Protein AF-A0A3M1ZTE7-F1 (afdb_monomer_lite)

Foldseek 3Di:
DCCVLPVVPDDPPDDDDPVNVVVVLVVDFADWAAEPVCVVVLVVCVVVVVNVVSSVRTDTDGPVLVVLQVVVVQWDQDPVSRGIYGDADADPVPGGDPVVD

Secondary structure (DSSP, 8-state):
-HIIIIITT--TTPPPPHHHHHHHHTTS--EEEEEGGGHHHHHHHHHTT-HHHHHHT-EEE-HHHHHHHHHTT-EEEETTTTEEEE-S-EETTTEE-GGG-

Radius of gyration: 16.66 Å; chains: 1; bounding box: 29×46×34 Å

Structure (mmCIF, N/CA/C/O backbone):
data_AF-A0A3M1ZTE7-F1
#
_entry.id   AF-A0A3M1ZTE7-F1
#
loop_
_atom_site.group_PDB
_atom_site.id
_atom_site.type_symbol
_atom_site.label_atom_id
_atom_site.label_alt_id
_atom_site.label_comp_id
_atom_site.label_asym_id
_atom_site.label_entity_id
_atom_site.label_seq_id
_atom_site.pdbx_PDB_ins_code
_atom_site.Cartn_x
_atom_site.Cartn_y
_atom_site.Cartn_z
_atom_site.occupancy
_atom_site.B_iso_or_equiv
_atom_site.auth_seq_id
_atom_site.auth_comp_id
_atom_site.auth_asym_id
_atom_site.auth_atom_id
_atom_site.pdbx_PDB_model_num
ATOM 1 N N . GLU A 1 1 ? -3.041 18.782 22.413 1.00 55.41 1 GLU A N 1
ATOM 2 C CA . GLU A 1 1 ? -2.156 19.204 21.299 1.00 55.41 1 GLU A CA 1
ATOM 3 C C . GLU A 1 1 ? -2.789 19.045 19.917 1.00 55.41 1 GLU A C 1
ATOM 5 O O . GLU A 1 1 ? -2.777 20.016 19.173 1.00 55.41 1 GLU A O 1
ATOM 10 N N . PHE A 1 2 ? -3.381 17.891 19.573 1.00 54.31 2 PHE A N 1
ATOM 11 C CA . PHE A 1 2 ? -4.031 17.665 18.267 1.00 54.31 2 PHE A CA 1
ATOM 12 C C . PHE A 1 2 ? -5.096 18.720 17.904 1.00 54.31 2 PHE A C 1
ATOM 14 O O . PHE A 1 2 ? -5.033 19.298 16.823 1.00 54.31 2 PHE A O 1
ATOM 21 N N . GLU A 1 3 ? -6.018 19.048 18.818 1.00 60.66 3 GLU A N 1
ATOM 22 C CA . GLU A 1 3 ? -7.047 20.076 18.571 1.00 60.66 3 GLU A CA 1
ATOM 23 C C . GLU A 1 3 ? -6.447 21.444 18.220 1.00 60.66 3 GLU A C 1
ATOM 25 O O . GLU A 1 3 ? -6.864 22.091 17.262 1.00 60.66 3 GLU A O 1
ATOM 30 N N . THR A 1 4 ? -5.428 21.880 18.958 1.00 59.59 4 THR A N 1
ATOM 31 C CA . THR A 1 4 ? -4.815 23.196 18.754 1.00 59.59 4 THR A CA 1
ATOM 32 C C . THR A 1 4 ? -4.061 23.286 17.429 1.00 59.59 4 THR A C 1
ATOM 34 O O . THR A 1 4 ? -4.045 24.348 16.814 1.00 59.59 4 THR A O 1
ATOM 37 N N . ILE A 1 5 ? -3.437 22.189 16.993 1.00 60.53 5 ILE A N 1
ATOM 38 C CA . ILE A 1 5 ? -2.576 22.165 15.803 1.00 60.53 5 ILE A CA 1
ATOM 39 C C . ILE A 1 5 ? -3.370 21.872 14.529 1.00 60.53 5 ILE A C 1
ATOM 41 O O . ILE A 1 5 ? -3.033 22.419 13.482 1.00 60.53 5 ILE A O 1
ATOM 45 N N . VAL A 1 6 ? -4.397 21.022 14.610 1.00 61.28 6 VAL A N 1
ATOM 46 C CA . VAL A 1 6 ? -5.139 20.518 13.445 1.00 61.28 6 VAL A CA 1
ATOM 47 C C . VAL A 1 6 ? -6.516 21.162 13.338 1.00 61.28 6 VAL A C 1
ATOM 49 O O . VAL A 1 6 ? -6.865 21.672 12.284 1.00 61.28 6 VAL A O 1
ATOM 52 N N . ILE A 1 7 ? -7.307 21.191 14.411 1.00 69.38 7 ILE A N 1
ATOM 53 C CA . ILE A 1 7 ? -8.697 21.671 14.331 1.00 69.38 7 ILE A CA 1
ATOM 54 C C . ILE A 1 7 ? -8.751 23.198 14.201 1.00 69.38 7 ILE A C 1
ATOM 56 O O . ILE A 1 7 ? -9.500 23.719 13.378 1.00 69.38 7 ILE A O 1
ATOM 60 N N . ASN A 1 8 ? -7.919 23.924 14.951 1.00 67.50 8 ASN A N 1
ATOM 61 C CA . ASN A 1 8 ? -7.941 25.393 14.947 1.00 67.50 8 ASN A CA 1
ATOM 62 C C . ASN A 1 8 ? -7.321 26.038 13.693 1.00 67.50 8 ASN A C 1
ATOM 64 O O . ASN A 1 8 ? -7.491 27.239 13.476 1.00 67.50 8 ASN A O 1
ATOM 68 N N . THR A 1 9 ? -6.598 25.271 12.878 1.00 66.25 9 THR A N 1
ATOM 69 C CA . THR A 1 9 ? -5.947 25.728 11.637 1.00 66.25 9 THR A CA 1
ATOM 70 C C . THR A 1 9 ? -6.749 25.375 10.384 1.00 66.25 9 THR A C 1
ATOM 72 O O . THR A 1 9 ? -6.517 25.968 9.331 1.00 66.25 9 THR A O 1
ATOM 75 N N . LEU A 1 10 ? -7.737 24.479 10.486 1.00 67.62 10 LEU A N 1
ATOM 76 C CA . LEU A 1 10 ? -8.631 24.150 9.379 1.00 67.62 10 LEU A CA 1
ATOM 77 C C . LEU A 1 10 ? -9.556 25.334 9.067 1.00 67.62 10 LEU A C 1
ATOM 79 O O . LEU A 1 10 ? -10.378 25.765 9.878 1.00 67.62 10 LEU A O 1
ATOM 83 N N . ARG A 1 11 ? -9.434 25.861 7.848 1.00 65.94 11 ARG A N 1
ATOM 84 C CA . ARG 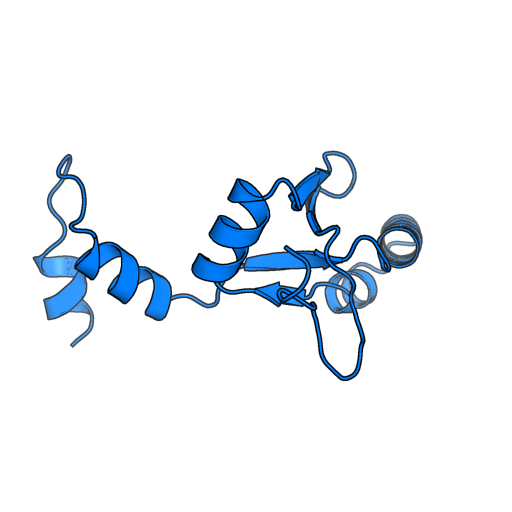A 1 11 ? -10.309 26.900 7.298 1.00 65.94 11 ARG A CA 1
ATOM 85 C C . ARG A 1 11 ? -11.152 26.299 6.169 1.00 65.94 11 ARG A C 1
ATOM 87 O O . ARG A 1 11 ? -10.582 25.709 5.252 1.00 65.94 11 ARG A O 1
ATOM 94 N N . PRO A 1 12 ? -12.489 26.453 6.190 1.00 55.81 12 PRO A N 1
ATOM 95 C CA . PRO A 1 12 ? -13.334 26.020 5.083 1.00 55.81 12 PRO A CA 1
ATOM 96 C C . PRO A 1 12 ? -12.873 26.660 3.771 1.00 55.81 12 PRO A C 1
ATOM 98 O O . PRO A 1 12 ? -12.633 27.866 3.730 1.00 55.81 12 PRO A O 1
ATOM 101 N N . PHE A 1 13 ? -12.780 25.858 2.709 1.00 59.66 13 PHE A N 1
ATOM 102 C CA . PHE A 1 13 ? -12.437 26.295 1.346 1.00 59.66 13 PHE A CA 1
ATOM 103 C C . PHE A 1 13 ? -11.034 26.906 1.166 1.00 59.66 13 PHE A C 1
ATOM 105 O O . PHE A 1 13 ? -10.751 27.457 0.104 1.00 59.66 13 PHE A O 1
ATOM 112 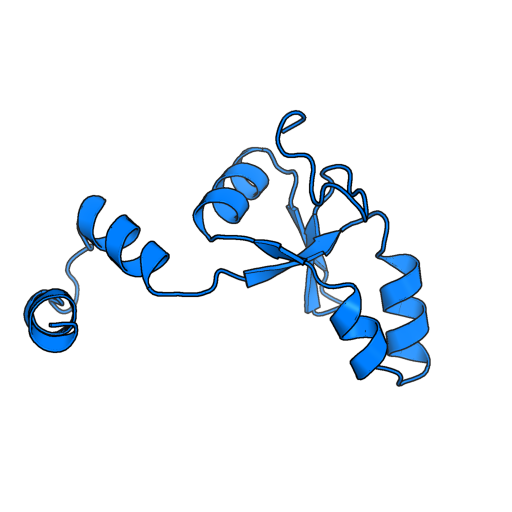N N . ALA A 1 14 ? -10.144 26.784 2.157 1.00 65.56 14 ALA A N 1
ATOM 113 C CA . ALA A 1 14 ? -8.735 27.141 2.021 1.00 65.56 14 ALA A CA 1
ATOM 114 C C . ALA A 1 14 ? -7.898 25.885 1.748 1.00 65.56 14 ALA A C 1
ATOM 116 O O . ALA A 1 14 ? -8.022 24.884 2.457 1.00 65.56 14 ALA A O 1
ATOM 117 N N . SER A 1 15 ? -7.038 25.937 0.730 1.00 60.09 15 SER A N 1
ATOM 118 C CA . SER A 1 15 ? -6.039 24.891 0.510 1.00 60.09 15 SER A CA 1
ATOM 119 C C . SER A 1 15 ? -5.103 24.832 1.713 1.00 60.09 15 SER A C 1
ATOM 121 O O . SER A 1 15 ? -4.572 25.856 2.133 1.00 60.09 15 SER A O 1
ATOM 123 N N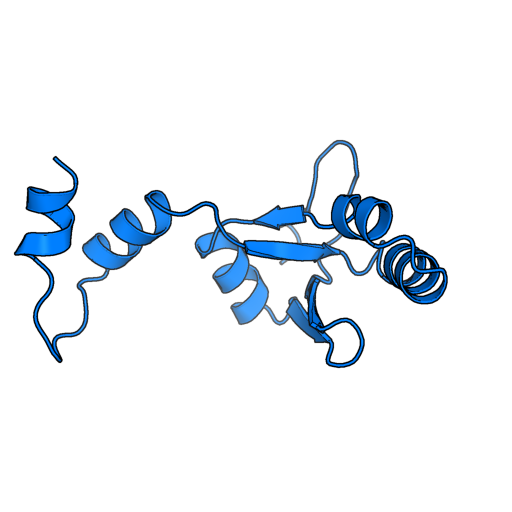 . ALA A 1 16 ? -4.911 23.638 2.266 1.00 62.25 16 ALA A N 1
ATOM 124 C CA . ALA A 1 16 ? -3.931 23.424 3.317 1.00 62.25 16 ALA A CA 1
ATOM 125 C C . ALA A 1 16 ? -2.514 23.693 2.791 1.00 62.25 16 ALA A C 1
ATOM 127 O O . ALA A 1 16 ? -2.162 23.227 1.704 1.00 62.25 16 ALA A O 1
ATOM 128 N N . ASP A 1 17 ? -1.704 24.397 3.582 1.00 67.62 17 ASP A N 1
ATOM 129 C CA . ASP A 1 17 ? -0.281 24.567 3.299 1.00 67.62 17 ASP A CA 1
ATOM 130 C C . ASP A 1 17 ? 0.412 23.198 3.208 1.00 67.62 17 ASP A C 1
ATOM 132 O O . ASP A 1 17 ? 0.032 22.243 3.891 1.00 67.62 17 ASP A O 1
ATOM 136 N N . TYR A 1 18 ? 1.458 23.097 2.384 1.00 65.00 18 TYR A N 1
ATOM 137 C CA . TYR A 1 18 ? 2.204 21.846 2.181 1.00 65.00 18 TYR A CA 1
ATOM 138 C C . TYR A 1 18 ? 2.712 21.246 3.505 1.00 65.00 18 TYR A C 1
ATOM 140 O O . TYR A 1 18 ? 2.601 20.045 3.739 1.00 65.00 18 TYR A O 1
ATOM 148 N N . ASP A 1 19 ? 3.183 22.100 4.415 1.00 66.25 19 ASP A N 1
ATOM 149 C CA . ASP A 1 19 ? 3.655 21.705 5.747 1.00 66.25 19 ASP A CA 1
ATOM 150 C C . ASP A 1 19 ? 2.509 21.128 6.610 1.00 66.25 19 ASP A C 1
ATOM 152 O O . ASP A 1 19 ? 2.666 20.138 7.325 1.00 66.25 19 ASP A O 1
ATOM 156 N N . PHE A 1 20 ? 1.292 21.668 6.473 1.00 68.62 20 PHE A N 1
ATOM 157 C CA . PHE A 1 20 ? 0.105 21.108 7.122 1.00 68.62 20 PHE A CA 1
ATOM 158 C C . PHE A 1 20 ? -0.270 19.745 6.538 1.00 68.62 20 PHE A C 1
ATOM 160 O O . PHE A 1 20 ? -0.561 18.825 7.299 1.00 68.62 20 PHE A O 1
ATOM 167 N N . GLN A 1 21 ? -0.226 19.585 5.211 1.00 65.94 21 GLN A N 1
ATOM 168 C CA . GLN A 1 21 ? -0.469 18.289 4.568 1.00 65.94 21 GLN A CA 1
ATOM 169 C C . GLN A 1 21 ? 0.540 17.234 5.026 1.00 65.94 21 GLN A C 1
ATOM 171 O O . GLN A 1 21 ? 0.157 16.103 5.314 1.00 65.94 21 GLN A O 1
ATOM 176 N N . GLU A 1 22 ? 1.817 17.593 5.148 1.00 65.94 22 GLU A N 1
ATOM 177 C CA . GLU A 1 22 ? 2.850 16.674 5.619 1.00 65.94 22 GLU A CA 1
ATOM 178 C C . GLU A 1 22 ? 2.625 16.270 7.085 1.00 65.94 22 GLU A C 1
ATOM 180 O O . GLU A 1 22 ? 2.700 15.088 7.426 1.00 65.94 22 GLU A O 1
ATOM 185 N N . ARG A 1 23 ? 2.292 17.229 7.959 1.00 67.88 23 ARG A N 1
ATOM 186 C CA . ARG A 1 23 ? 1.979 16.962 9.374 1.00 67.88 23 ARG A CA 1
ATOM 187 C C . ARG A 1 23 ? 0.699 16.152 9.540 1.00 67.88 23 ARG A C 1
ATOM 189 O O . ARG A 1 23 ? 0.650 15.293 10.411 1.00 67.88 23 ARG A O 1
ATOM 196 N N . PHE A 1 24 ? -0.300 16.382 8.696 1.00 66.69 24 PHE A N 1
ATOM 197 C CA . PHE A 1 24 ? -1.523 15.591 8.653 1.00 66.69 24 PHE A CA 1
ATOM 198 C C . PHE A 1 24 ? -1.238 14.161 8.186 1.00 66.69 24 PHE A C 1
ATOM 200 O O . PHE A 1 24 ? -1.608 13.220 8.873 1.00 66.69 24 PHE A O 1
ATOM 207 N N . ASN A 1 25 ? -0.488 13.973 7.098 1.00 63.88 25 ASN A N 1
ATOM 208 C CA . ASN A 1 25 ? -0.090 12.646 6.618 1.00 63.88 25 ASN A CA 1
ATOM 209 C C . ASN A 1 25 ? 0.736 11.862 7.650 1.00 63.88 25 ASN A C 1
ATOM 211 O O . ASN A 1 25 ? 0.659 10.639 7.681 1.00 63.88 25 ASN A O 1
ATOM 215 N N . LYS A 1 26 ? 1.500 12.546 8.511 1.00 65.06 26 LYS A N 1
ATOM 216 C CA . LYS A 1 26 ? 2.218 11.927 9.640 1.00 65.06 26 LYS A CA 1
ATOM 217 C C . LYS A 1 26 ? 1.299 11.439 10.768 1.00 65.06 26 LYS A C 1
ATOM 219 O O . LYS A 1 26 ? 1.757 10.665 11.600 1.00 65.06 26 LYS A O 1
ATOM 224 N N . LEU A 1 27 ? 0.047 11.898 10.825 1.00 65.56 27 LEU A N 1
ATOM 225 C CA . LEU A 1 27 ? -0.930 11.523 11.856 1.00 65.56 27 LEU A CA 1
ATOM 226 C C . LEU A 1 27 ? -1.799 10.319 11.459 1.00 65.56 27 LEU A C 1
ATOM 228 O O . LEU A 1 27 ? -2.530 9.821 12.311 1.00 65.56 27 LEU A O 1
ATOM 232 N N . PHE A 1 28 ? -1.733 9.856 10.206 1.00 66.38 28 PHE A N 1
ATOM 233 C CA . PHE A 1 28 ? -2.520 8.723 9.714 1.00 66.38 28 PHE A CA 1
ATOM 234 C C . PHE A 1 28 ? -1.629 7.573 9.243 1.00 66.38 28 PHE A C 1
ATOM 236 O O . PHE A 1 28 ? -0.635 7.780 8.543 1.00 66.38 28 PHE A O 1
ATOM 243 N N . ASP A 1 29 ? -2.049 6.353 9.575 1.00 64.69 29 ASP A N 1
ATOM 244 C CA . ASP A 1 29 ? -1.420 5.098 9.164 1.00 64.69 29 ASP A CA 1
ATOM 245 C C . ASP A 1 29 ? -1.720 4.789 7.690 1.00 64.69 29 ASP A C 1
ATOM 247 O O . ASP A 1 29 ? -2.489 3.894 7.372 1.00 64.69 29 ASP A O 1
ATOM 251 N N . GLY A 1 30 ? -1.124 5.566 6.781 1.00 80.75 30 GLY A N 1
ATOM 252 C CA . GLY A 1 30 ? -0.975 5.200 5.371 1.00 80.75 30 GLY A CA 1
ATOM 253 C C . GLY A 1 30 ? -2.233 4.681 4.656 1.00 80.75 30 GLY A C 1
ATOM 254 O O . GLY A 1 30 ? -3.350 5.129 4.906 1.00 80.75 30 GLY A O 1
ATOM 255 N N . LEU A 1 31 ? -2.020 3.766 3.715 1.00 88.69 31 LEU A N 1
ATOM 256 C CA . LEU A 1 31 ? -3.045 2.895 3.153 1.00 88.69 31 LEU A CA 1
ATOM 257 C C . LEU A 1 31 ? -2.466 1.511 2.873 1.00 88.69 31 LEU A C 1
ATOM 259 O O . LEU A 1 31 ? -1.265 1.366 2.636 1.00 88.69 31 LEU A O 1
ATOM 263 N N . ASP A 1 32 ? -3.348 0.526 2.822 1.00 92.88 32 ASP A N 1
ATOM 264 C CA . ASP A 1 32 ? -3.012 -0.837 2.444 1.00 92.88 32 ASP A CA 1
ATOM 265 C C . ASP A 1 32 ? -3.035 -1.000 0.922 1.00 92.88 32 ASP A C 1
ATOM 267 O O . ASP A 1 32 ? -3.980 -0.591 0.237 1.00 92.88 32 ASP A O 1
ATOM 271 N N . VAL A 1 33 ? -1.975 -1.601 0.387 1.00 94.62 33 VAL A N 1
ATOM 272 C CA . VAL A 1 33 ? -1.833 -1.912 -1.038 1.00 94.62 33 VAL A CA 1
ATOM 273 C C . VAL A 1 33 ? -1.524 -3.389 -1.233 1.00 94.62 33 VAL A C 1
ATOM 275 O O . VAL A 1 33 ? -0.939 -4.027 -0.362 1.00 94.62 33 VAL A O 1
ATOM 278 N N . LEU A 1 34 ? -1.887 -3.929 -2.391 1.00 96.88 34 LEU A N 1
ATOM 279 C CA . LEU A 1 34 ? -1.585 -5.303 -2.768 1.00 96.88 34 LEU A CA 1
ATOM 280 C C . LEU A 1 34 ? -0.377 -5.319 -3.716 1.00 96.88 34 LEU A C 1
ATOM 282 O O . LEU A 1 34 ? -0.449 -4.739 -4.802 1.00 96.88 34 LEU A O 1
ATOM 286 N N . PRO A 1 35 ? 0.747 -5.953 -3.353 1.00 96.25 35 PRO A N 1
ATOM 287 C CA . PRO A 1 35 ? 1.816 -6.204 -4.308 1.00 96.25 35 PRO A CA 1
ATOM 288 C C . PRO A 1 35 ? 1.333 -7.063 -5.479 1.00 96.25 35 PRO A C 1
ATOM 290 O O . PRO A 1 35 ? 0.614 -8.039 -5.277 1.00 96.25 35 PRO A O 1
ATOM 293 N N . ALA A 1 36 ? 1.763 -6.740 -6.699 1.00 95.69 36 ALA A N 1
ATOM 294 C CA . ALA A 1 36 ? 1.419 -7.510 -7.895 1.00 95.69 36 ALA A CA 1
ATOM 295 C C . ALA A 1 36 ? 1.872 -8.976 -7.790 1.00 95.69 36 ALA A C 1
ATOM 297 O O . ALA A 1 36 ? 1.174 -9.863 -8.273 1.00 95.69 36 ALA A O 1
ATOM 298 N N . ASP A 1 37 ? 2.992 -9.221 -7.101 1.00 94.25 37 ASP A N 1
ATOM 299 C CA . ASP A 1 37 ? 3.528 -10.561 -6.835 1.00 94.25 37 ASP A CA 1
ATOM 300 C C . ASP A 1 37 ? 2.568 -11.439 -6.008 1.00 94.25 37 ASP A C 1
ATOM 302 O O . ASP A 1 37 ? 2.631 -12.661 -6.098 1.00 94.25 37 ASP A O 1
ATOM 306 N N . LEU A 1 38 ? 1.671 -10.826 -5.225 1.00 95.69 38 LEU A N 1
ATOM 307 C CA . LEU A 1 38 ? 0.703 -11.502 -4.350 1.00 95.69 38 LEU A CA 1
ATOM 308 C C . LEU A 1 38 ? -0.733 -11.456 -4.898 1.00 95.69 38 LEU A C 1
ATOM 310 O O . LEU A 1 38 ? -1.671 -11.830 -4.195 1.00 95.69 38 LEU A O 1
ATOM 314 N N . HIS A 1 39 ? -0.931 -10.969 -6.130 1.00 95.88 39 HIS A N 1
ATOM 315 C CA . HIS A 1 39 ? -2.268 -10.754 -6.698 1.00 95.88 39 HIS A CA 1
ATOM 316 C C . HIS A 1 39 ? -3.072 -12.053 -6.815 1.00 95.88 39 HIS A C 1
ATOM 318 O O . HIS A 1 39 ? -4.194 -12.108 -6.318 1.00 95.88 39 HIS A O 1
ATOM 324 N N . ASN A 1 40 ? -2.477 -13.101 -7.393 1.00 95.69 40 ASN A N 1
ATOM 325 C CA . ASN A 1 40 ? -3.151 -14.390 -7.570 1.00 95.69 40 ASN A CA 1
ATOM 326 C C . ASN A 1 40 ? -3.501 -15.032 -6.220 1.00 95.69 40 ASN A C 1
ATOM 328 O O . ASN A 1 40 ? -4.634 -15.450 -6.022 1.00 95.69 40 ASN A O 1
ATOM 332 N N . ASP A 1 41 ? -2.564 -15.032 -5.268 1.00 96.44 41 ASP A N 1
ATOM 333 C CA . ASP A 1 41 ? -2.793 -15.600 -3.935 1.00 96.44 41 ASP A CA 1
ATOM 334 C C . ASP A 1 41 ? -3.930 -14.867 -3.206 1.00 96.44 41 ASP A C 1
ATOM 336 O O . ASP A 1 41 ? -4.762 -15.488 -2.545 1.00 96.44 41 ASP A O 1
ATOM 340 N N . TYR A 1 42 ? -3.993 -13.538 -3.343 1.00 97.31 42 TYR A N 1
ATOM 341 C CA . TYR A 1 42 ? -5.095 -12.746 -2.803 1.00 97.31 42 TYR A CA 1
ATOM 342 C C . TYR A 1 42 ? -6.421 -13.101 -3.471 1.00 97.31 42 TYR A C 1
ATOM 344 O O . TYR A 1 42 ? -7.423 -13.268 -2.776 1.00 97.31 42 TYR A O 1
ATOM 352 N N . TYR A 1 43 ? -6.428 -13.193 -4.802 1.00 96.19 43 TYR A N 1
ATOM 353 C CA . TYR A 1 43 ? -7.614 -13.523 -5.584 1.00 96.19 43 TYR A CA 1
ATOM 354 C C . TYR A 1 43 ? -8.181 -14.885 -5.180 1.00 96.19 43 TYR A C 1
ATOM 356 O O . TYR A 1 43 ? -9.347 -14.967 -4.805 1.00 96.19 43 TYR A O 1
ATOM 364 N N . ASP A 1 44 ? -7.340 -15.919 -5.148 1.00 97.25 44 ASP A N 1
ATOM 365 C CA . ASP A 1 44 ? -7.745 -17.280 -4.795 1.00 97.25 44 ASP A CA 1
ATOM 366 C C . ASP A 1 44 ? -8.316 -17.340 -3.366 1.00 97.25 44 ASP A C 1
ATOM 368 O O . ASP A 1 44 ? -9.368 -17.934 -3.127 1.00 97.25 44 ASP A O 1
ATOM 372 N N . LEU A 1 45 ? -7.679 -16.657 -2.405 1.00 97.38 45 LEU A N 1
AT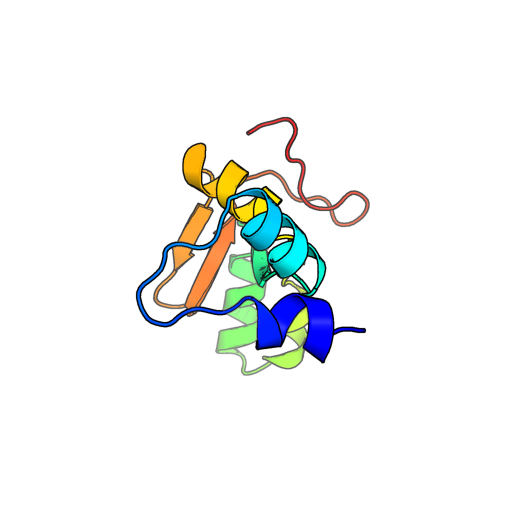OM 373 C CA . LEU A 1 45 ? -8.193 -16.570 -1.034 1.00 97.38 45 LEU A CA 1
ATOM 374 C C . LEU A 1 45 ? -9.524 -15.812 -0.949 1.00 97.38 45 LEU A C 1
ATOM 376 O O . LEU A 1 45 ? -10.384 -16.180 -0.145 1.00 97.38 45 LEU A O 1
ATOM 380 N N . ALA A 1 46 ? -9.699 -14.747 -1.732 1.00 94.31 46 ALA A N 1
ATOM 381 C CA . ALA A 1 46 ? -10.934 -13.971 -1.754 1.00 94.31 46 ALA A CA 1
ATOM 382 C C . ALA A 1 46 ? -12.096 -14.773 -2.363 1.00 94.31 46 ALA A C 1
ATOM 384 O O . ALA A 1 46 ? -13.182 -14.785 -1.780 1.00 94.31 46 ALA A O 1
ATOM 385 N N . GLU A 1 47 ? -11.852 -15.484 -3.466 1.00 95.56 47 GLU A N 1
ATOM 386 C CA . GLU A 1 47 ? -12.834 -16.358 -4.122 1.00 95.56 47 GLU A CA 1
ATOM 387 C C . GLU A 1 47 ? -13.256 -17.529 -3.220 1.00 95.56 47 GLU A C 1
ATOM 389 O O . GLU A 1 47 ? -14.441 -17.855 -3.132 1.00 95.56 47 GLU A O 1
ATOM 394 N N . ASP A 1 48 ? -12.322 -18.094 -2.448 1.00 96.62 48 ASP A N 1
ATOM 395 C CA . ASP A 1 48 ? -12.606 -19.128 -1.442 1.00 96.62 48 ASP A CA 1
ATOM 396 C C . ASP A 1 48 ? -13.308 -18.582 -0.174 1.00 96.62 48 ASP A C 1
ATOM 398 O O . ASP A 1 48 ? -13.591 -19.327 0.771 1.00 96.62 48 ASP A O 1
ATOM 402 N N . GLY A 1 49 ? -13.586 -17.273 -0.107 1.00 95.56 49 GLY A N 1
ATOM 403 C CA . GLY A 1 49 ? -14.226 -16.607 1.034 1.00 95.56 49 GLY A CA 1
ATOM 404 C C . GLY A 1 49 ? -13.318 -16.421 2.257 1.00 95.56 49 GLY A C 1
ATOM 405 O O . GLY A 1 49 ? -13.789 -16.061 3.342 1.00 95.56 49 GLY A O 1
ATOM 406 N N . ARG A 1 50 ? -12.007 -16.638 2.108 1.00 96.88 50 ARG A N 1
ATOM 407 C CA . ARG A 1 50 ? -10.971 -16.544 3.153 1.00 96.88 50 ARG A CA 1
ATOM 408 C C . ARG A 1 50 ? -10.406 -15.126 3.263 1.00 96.88 50 ARG A C 1
ATOM 410 O O . ARG A 1 50 ? -9.206 -14.876 3.155 1.00 96.88 50 ARG A O 1
ATOM 417 N N . PHE A 1 51 ? -11.297 -14.163 3.495 1.00 93.69 51 PHE A N 1
ATOM 418 C CA . PHE A 1 51 ? -10.967 -12.732 3.471 1.00 93.69 51 PHE A CA 1
ATOM 419 C C . PHE A 1 51 ? -9.970 -12.285 4.549 1.00 93.69 51 PHE A C 1
ATOM 421 O O . PHE A 1 51 ? -9.278 -11.283 4.366 1.00 93.69 51 PHE A O 1
ATOM 428 N N . ILE A 1 52 ? -9.908 -12.983 5.688 1.00 95.56 52 ILE A N 1
ATOM 429 C CA . ILE A 1 52 ? -8.958 -12.647 6.757 1.00 95.56 52 ILE A CA 1
ATOM 430 C C . ILE A 1 52 ? -7.535 -12.951 6.299 1.00 95.56 52 ILE A C 1
ATOM 432 O O . ILE A 1 52 ? -6.654 -12.114 6.468 1.00 95.56 52 ILE A O 1
ATOM 436 N N . GLU A 1 53 ? -7.326 -14.108 5.681 1.00 96.25 53 GLU A N 1
ATOM 437 C CA . GLU A 1 53 ? -6.045 -14.511 5.112 1.00 96.25 53 GLU A CA 1
ATOM 438 C C . GLU A 1 53 ? -5.672 -13.644 3.910 1.00 96.25 53 GLU A C 1
ATOM 440 O O . GLU A 1 53 ? -4.539 -13.179 3.839 1.00 96.25 53 GLU A O 1
ATOM 445 N N . ALA A 1 54 ? -6.628 -13.328 3.029 1.00 96.00 54 ALA A N 1
ATOM 446 C CA . ALA A 1 54 ? -6.387 -12.410 1.914 1.00 96.00 54 ALA A CA 1
ATOM 447 C C . ALA A 1 54 ? -5.890 -11.039 2.411 1.00 96.00 54 ALA A C 1
ATOM 449 O O . ALA A 1 54 ? -4.899 -10.504 1.917 1.00 96.00 54 ALA A O 1
ATOM 450 N N . ARG A 1 55 ? -6.514 -10.485 3.463 1.00 93.88 55 ARG A N 1
ATOM 451 C CA . ARG A 1 55 ? -6.085 -9.210 4.066 1.00 93.88 55 ARG A CA 1
ATOM 452 C C . ARG A 1 55 ? -4.662 -9.231 4.622 1.00 93.88 55 ARG A C 1
ATOM 454 O O . ARG A 1 55 ? -4.050 -8.171 4.679 1.00 93.88 55 ARG A O 1
ATOM 461 N N . GLN A 1 56 ? -4.124 -10.385 5.014 1.00 94.50 56 GLN A N 1
ATOM 462 C CA . GLN A 1 56 ? -2.741 -10.483 5.503 1.00 94.50 56 GLN A CA 1
ATOM 463 C C . GLN A 1 56 ? -1.699 -10.277 4.397 1.00 94.50 56 GLN A C 1
ATOM 465 O O . GLN A 1 56 ? -0.542 -10.002 4.704 1.00 94.50 56 GLN A O 1
ATOM 470 N N . LEU A 1 57 ? -2.099 -10.390 3.127 1.00 94.88 57 LEU A N 1
ATOM 471 C CA . LEU A 1 57 ? -1.233 -10.140 1.973 1.00 94.88 57 LEU A CA 1
ATOM 472 C C . LEU A 1 57 ? -1.130 -8.651 1.618 1.00 94.88 57 LEU A C 1
ATOM 474 O O . LEU A 1 57 ? -0.312 -8.266 0.781 1.00 94.88 57 LEU A O 1
ATOM 478 N N . LEU A 1 58 ? -1.959 -7.808 2.235 1.00 94.75 58 LEU A N 1
ATOM 479 C CA . LEU A 1 58 ? -1.888 -6.370 2.045 1.00 94.75 58 LEU A CA 1
ATOM 480 C C . LEU A 1 58 ? -0.704 -5.783 2.812 1.00 94.75 58 LEU A C 1
ATOM 482 O O . LEU A 1 58 ? -0.393 -6.176 3.936 1.00 94.75 58 LEU A O 1
ATOM 486 N N . VAL A 1 59 ? -0.054 -4.807 2.191 1.00 92.69 59 VAL A N 1
ATOM 487 C CA . VAL A 1 59 ? 1.131 -4.146 2.723 1.00 92.69 59 VAL A CA 1
ATOM 488 C C . VAL A 1 59 ? 0.794 -2.686 3.016 1.00 92.69 59 VAL A C 1
ATOM 490 O O . VAL A 1 59 ? 0.441 -1.956 2.086 1.00 92.69 59 VAL A O 1
ATOM 493 N N . PRO A 1 60 ? 0.942 -2.217 4.266 1.00 91.12 60 PRO A N 1
ATOM 494 C CA . PRO A 1 60 ? 0.719 -0.818 4.588 1.00 91.12 60 PRO A CA 1
ATOM 495 C C . PRO A 1 60 ? 1.849 0.048 4.022 1.00 91.12 60 PRO A C 1
ATOM 497 O O . PRO A 1 60 ? 3.040 -0.206 4.236 1.00 91.12 60 PRO A O 1
ATOM 500 N N . ILE A 1 61 ? 1.486 1.123 3.325 1.00 89.88 61 ILE A N 1
ATOM 501 C CA . ILE A 1 61 ? 2.420 2.143 2.841 1.00 89.88 61 ILE A CA 1
ATOM 502 C C . ILE A 1 61 ? 1.970 3.536 3.262 1.00 89.88 61 ILE A C 1
ATOM 504 O O . ILE A 1 61 ? 0.785 3.836 3.315 1.00 89.88 61 ILE A O 1
ATOM 508 N N . SER A 1 62 ? 2.918 4.438 3.516 1.00 87.12 62 SER A N 1
ATOM 509 C CA . SER A 1 62 ? 2.576 5.835 3.786 1.00 87.12 62 SER A CA 1
ATOM 510 C C . SER A 1 62 ? 2.017 6.529 2.540 1.00 87.12 62 SER A C 1
ATOM 512 O O . SER A 1 62 ? 2.380 6.198 1.407 1.00 87.12 62 SER A O 1
ATOM 514 N N . TRP A 1 63 ? 1.215 7.576 2.742 1.00 85.69 63 TRP A N 1
ATOM 515 C CA . TRP A 1 63 ? 0.719 8.429 1.655 1.00 85.69 63 TRP A CA 1
ATOM 516 C C . TRP A 1 63 ? 1.839 8.994 0.774 1.00 85.69 63 TRP A C 1
ATOM 518 O O . TRP A 1 63 ? 1.700 9.060 -0.444 1.00 85.69 63 TRP A O 1
ATOM 528 N N . ALA A 1 64 ? 2.990 9.332 1.364 1.00 84.06 64 ALA A N 1
ATOM 529 C CA . ALA A 1 64 ? 4.156 9.783 0.607 1.00 84.06 64 ALA A CA 1
ATOM 530 C C . ALA A 1 64 ? 4.650 8.712 -0.382 1.00 84.06 64 ALA A C 1
ATOM 532 O O . ALA A 1 64 ? 4.875 9.009 -1.554 1.00 84.06 64 ALA A O 1
ATOM 533 N N . ARG A 1 65 ? 4.761 7.452 0.065 1.00 87.44 65 ARG A N 1
ATOM 534 C CA . ARG A 1 65 ? 5.155 6.323 -0.793 1.00 87.44 65 ARG A CA 1
ATOM 535 C C . ARG A 1 65 ? 4.116 6.051 -1.874 1.00 87.44 65 ARG A C 1
ATOM 537 O O . ARG A 1 65 ? 4.488 5.836 -3.023 1.00 87.44 65 ARG A O 1
ATOM 544 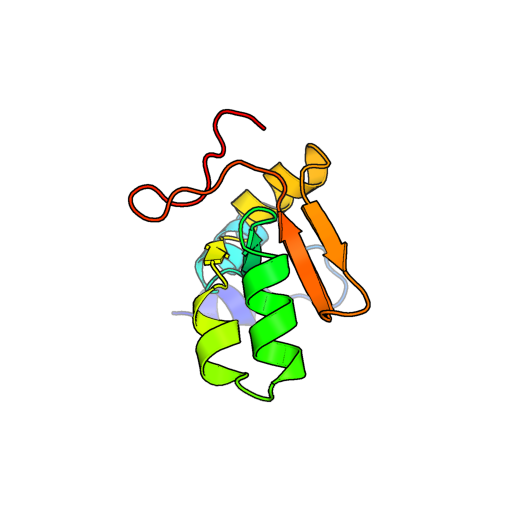N N . PHE A 1 66 ? 2.833 6.133 -1.533 1.00 90.19 66 PHE A N 1
ATOM 545 C CA . PHE A 1 66 ? 1.751 6.018 -2.508 1.00 90.19 66 PHE A CA 1
ATOM 546 C C . PHE A 1 66 ? 1.869 7.063 -3.619 1.00 90.19 66 PHE A C 1
ATOM 548 O O . PHE A 1 66 ? 1.785 6.718 -4.794 1.00 90.19 66 PHE A O 1
ATOM 555 N N . HIS A 1 67 ? 2.111 8.330 -3.273 1.00 87.25 67 HIS A N 1
ATOM 556 C CA . HIS A 1 67 ? 2.289 9.386 -4.269 1.00 87.25 67 HIS A CA 1
ATOM 557 C C . HIS A 1 67 ? 3.517 9.164 -5.156 1.00 87.25 67 HIS A C 1
ATOM 559 O O . HIS A 1 67 ? 3.419 9.375 -6.363 1.00 87.25 67 HIS A O 1
ATOM 565 N N . ILE A 1 68 ? 4.638 8.700 -4.593 1.00 89.69 68 ILE A N 1
ATOM 566 C CA . ILE A 1 68 ? 5.838 8.349 -5.370 1.00 89.69 68 ILE A CA 1
ATOM 567 C C . ILE A 1 68 ? 5.508 7.247 -6.386 1.00 89.69 68 ILE A C 1
ATOM 569 O O . ILE A 1 68 ? 5.714 7.439 -7.584 1.00 89.69 68 ILE A O 1
ATOM 573 N N . LEU A 1 69 ? 4.909 6.143 -5.929 1.00 91.75 69 LEU A N 1
ATOM 574 C CA . LEU A 1 69 ? 4.505 5.024 -6.786 1.00 91.75 69 LEU A CA 1
ATOM 575 C C . LEU A 1 69 ? 3.503 5.456 -7.862 1.00 91.75 69 LEU A C 1
ATOM 577 O O . LEU A 1 69 ? 3.613 5.054 -9.020 1.00 91.75 69 LEU A O 1
ATOM 581 N N . ARG A 1 70 ? 2.544 6.314 -7.502 1.00 91.38 70 ARG A N 1
ATOM 582 C CA . ARG A 1 70 ? 1.546 6.851 -8.430 1.00 91.38 70 ARG A CA 1
ATOM 583 C C . ARG A 1 70 ? 2.164 7.713 -9.516 1.00 91.38 70 ARG A C 1
ATOM 585 O O . ARG A 1 70 ? 1.812 7.547 -10.680 1.00 91.38 70 ARG A O 1
ATOM 592 N N . ASN A 1 71 ? 3.084 8.599 -9.155 1.00 89.94 71 ASN A N 1
ATOM 593 C CA . ASN A 1 71 ? 3.745 9.481 -10.113 1.00 89.94 71 ASN A CA 1
ATOM 594 C C . ASN A 1 71 ? 4.671 8.711 -11.065 1.00 89.94 71 ASN A C 1
ATOM 596 O O . ASN A 1 71 ? 4.826 9.114 -12.213 1.00 89.94 71 ASN A O 1
ATOM 600 N N . ALA A 1 72 ? 5.228 7.586 -10.615 1.00 91.50 72 ALA A N 1
ATOM 601 C CA . ALA A 1 72 ? 6.030 6.682 -11.434 1.00 91.50 72 ALA A CA 1
ATOM 602 C C . ALA A 1 72 ? 5.205 5.665 -12.249 1.00 91.50 72 ALA A C 1
ATOM 604 O O . ALA A 1 72 ? 5.768 4.843 -12.969 1.00 91.50 72 ALA A O 1
ATOM 605 N N . GLY A 1 73 ? 3.871 5.675 -12.131 1.00 93.94 73 GLY A N 1
ATOM 606 C CA . GLY A 1 73 ? 3.001 4.712 -12.817 1.00 93.94 73 GLY A CA 1
ATOM 607 C C . GLY A 1 73 ? 3.112 3.273 -12.294 1.00 93.94 73 GLY A C 1
ATOM 608 O O . GLY A 1 73 ? 2.675 2.346 -12.968 1.00 93.94 73 GLY A O 1
ATOM 609 N N . GLN A 1 74 ? 3.668 3.079 -11.094 1.00 94.81 74 GLN A N 1
ATOM 610 C CA . GLN A 1 74 ? 3.890 1.777 -10.450 1.00 94.81 74 GLN A CA 1
ATOM 611 C C . GLN A 1 74 ? 2.713 1.322 -9.577 1.00 94.81 74 GLN A C 1
ATOM 613 O O . GLN A 1 74 ? 2.846 0.390 -8.785 1.00 94.81 74 GLN A O 1
ATOM 618 N N . ILE A 1 75 ? 1.553 1.968 -9.695 1.00 95.19 75 ILE A N 1
ATOM 619 C CA . ILE A 1 75 ? 0.343 1.609 -8.955 1.00 95.19 75 ILE A CA 1
ATOM 620 C C . ILE A 1 75 ? -0.895 1.734 -9.842 1.00 95.19 75 ILE A C 1
ATOM 622 O O . ILE A 1 75 ? -1.016 2.675 -10.631 1.00 95.19 75 ILE A O 1
ATOM 626 N N . ARG A 1 76 ? -1.837 0.801 -9.704 1.00 96.00 76 ARG A N 1
ATOM 627 C CA . ARG A 1 76 ? -3.099 0.789 -10.454 1.00 96.00 76 ARG A CA 1
ATOM 628 C C . ARG A 1 76 ? -4.239 0.316 -9.566 1.00 96.00 76 ARG A C 1
ATOM 630 O O . ARG A 1 76 ? -4.068 -0.613 -8.794 1.00 96.00 76 ARG A O 1
ATOM 637 N N . TRP A 1 77 ? -5.409 0.927 -9.702 1.00 95.25 77 TRP A N 1
ATOM 638 C CA . TRP A 1 77 ? -6.624 0.422 -9.067 1.00 95.25 77 TRP A CA 1
ATOM 639 C C . TRP A 1 77 ? -7.146 -0.825 -9.793 1.00 95.25 77 TRP A C 1
ATOM 641 O O . TRP A 1 77 ? -7.298 -0.801 -11.017 1.00 95.25 77 TRP A O 1
ATOM 651 N N . ASP A 1 78 ? -7.425 -1.890 -9.047 1.00 95.69 78 ASP A N 1
ATOM 652 C CA . ASP A 1 78 ? -8.102 -3.089 -9.537 1.00 95.69 78 ASP A CA 1
ATOM 653 C C . ASP A 1 78 ? -9.581 -3.046 -9.128 1.00 95.69 78 ASP A C 1
ATOM 655 O O . ASP A 1 78 ? -9.907 -2.961 -7.945 1.00 95.69 78 ASP A O 1
ATOM 659 N N . ASN A 1 79 ? -10.482 -3.053 -10.115 1.00 92.81 79 ASN A N 1
ATOM 660 C CA . ASN A 1 79 ? -11.923 -2.953 -9.873 1.00 92.81 79 ASN A CA 1
ATOM 661 C C . ASN A 1 79 ? -12.547 -4.262 -9.386 1.00 92.81 79 ASN A C 1
ATOM 663 O O . ASN A 1 79 ? -13.631 -4.222 -8.814 1.00 92.81 79 ASN A O 1
ATOM 667 N N . GLU A 1 80 ? -11.922 -5.404 -9.635 1.00 91.19 80 GLU A N 1
ATOM 668 C CA . GLU A 1 80 ? -12.448 -6.687 -9.179 1.00 91.19 80 GLU A CA 1
ATOM 669 C C . GLU A 1 80 ? -12.098 -6.873 -7.707 1.00 91.19 80 GLU A C 1
ATOM 671 O O . GLU A 1 80 ? -12.980 -7.054 -6.869 1.00 91.19 80 GLU A O 1
ATOM 676 N N . LEU A 1 81 ? -10.822 -6.676 -7.375 1.00 91.88 81 LEU A N 1
ATOM 677 C CA . LEU A 1 81 ? -10.347 -6.812 -6.004 1.00 91.88 81 LEU A CA 1
ATOM 678 C C . LEU A 1 81 ? -10.662 -5.597 -5.128 1.00 91.88 81 LEU A C 1
ATOM 680 O O . LEU A 1 81 ? -10.619 -5.720 -3.910 1.00 91.88 81 LEU A O 1
ATOM 684 N N . GLN A 1 82 ? -10.968 -4.431 -5.706 1.00 93.06 82 GLN A N 1
ATOM 685 C CA . GLN A 1 82 ? -11.157 -3.161 -4.984 1.00 93.06 82 GLN A CA 1
ATOM 686 C C . GLN A 1 82 ? -9.927 -2.757 -4.146 1.00 93.06 82 GLN A C 1
ATOM 688 O O . GLN A 1 82 ? -10.055 -2.244 -3.033 1.00 93.06 82 GLN A O 1
ATOM 693 N N . HIS A 1 83 ? -8.725 -2.990 -4.680 1.00 94.62 83 HIS A N 1
ATOM 694 C CA . HIS A 1 83 ? -7.455 -2.627 -4.046 1.00 94.62 83 HIS A CA 1
ATOM 695 C C . HIS A 1 83 ? -6.516 -1.934 -5.035 1.00 94.62 83 HIS A C 1
ATOM 697 O O . HIS A 1 83 ? -6.601 -2.105 -6.254 1.00 94.62 83 HIS A O 1
ATOM 703 N N . TYR A 1 84 ? -5.576 -1.154 -4.500 1.00 96.31 84 TYR A N 1
ATOM 704 C CA . TYR A 1 84 ? -4.458 -0.645 -5.284 1.00 96.31 84 TYR A CA 1
ATOM 705 C C . TYR A 1 84 ? -3.387 -1.723 -5.440 1.00 96.31 84 TYR A C 1
ATOM 707 O O . TYR A 1 84 ? -2.826 -2.184 -4.448 1.00 96.31 84 TYR A O 1
ATOM 715 N N . ILE A 1 85 ? -3.076 -2.067 -6.686 1.00 97.06 85 ILE A N 1
ATOM 716 C CA . ILE A 1 85 ? -2.025 -3.010 -7.059 1.00 97.06 85 ILE A CA 1
ATOM 717 C C . ILE A 1 85 ? -0.731 -2.250 -7.299 1.00 97.06 85 ILE A C 1
ATOM 719 O O . ILE A 1 85 ? -0.708 -1.330 -8.120 1.00 97.06 85 ILE A O 1
ATOM 723 N N . VAL A 1 86 ? 0.335 -2.636 -6.604 1.00 96.00 86 VAL A N 1
ATOM 724 C CA . VAL A 1 86 ? 1.671 -2.047 -6.740 1.00 96.00 86 VAL A CA 1
ATOM 725 C C . VAL A 1 86 ? 2.576 -2.986 -7.525 1.00 96.00 86 VAL A C 1
ATOM 727 O O . VAL A 1 86 ? 2.729 -4.145 -7.161 1.00 96.00 86 VAL A O 1
ATOM 730 N N . PHE A 1 87 ? 3.200 -2.476 -8.585 1.00 94.56 87 PHE A N 1
ATOM 731 C CA . PHE A 1 87 ? 4.081 -3.247 -9.476 1.00 94.56 87 PHE A CA 1
ATOM 732 C C . PHE A 1 87 ? 5.558 -3.213 -9.063 1.00 94.56 87 PHE A C 1
ATOM 734 O O . PHE A 1 87 ? 6.386 -3.891 -9.669 1.00 94.56 87 PHE A O 1
ATOM 741 N N . SER A 1 88 ? 5.887 -2.445 -8.021 1.00 90.81 88 SER A N 1
ATOM 742 C CA . SER A 1 88 ? 7.215 -2.481 -7.410 1.00 90.81 88 SER A CA 1
ATOM 743 C C . SER A 1 88 ? 7.487 -3.872 -6.834 1.00 90.81 88 SER A C 1
ATOM 745 O O . SER A 1 88 ? 6.592 -4.412 -6.180 1.00 90.81 88 SER A O 1
ATOM 747 N N . PRO A 1 89 ? 8.702 -4.427 -7.001 1.00 88.75 89 PRO A N 1
ATOM 748 C CA . PRO A 1 89 ? 9.028 -5.745 -6.471 1.00 88.75 89 PRO A CA 1
ATOM 749 C C . PRO A 1 89 ? 8.770 -5.837 -4.969 1.00 88.75 89 PRO A C 1
ATOM 751 O O . PRO A 1 89 ? 9.180 -4.951 -4.209 1.00 88.75 89 PRO A O 1
ATOM 754 N N . TYR A 1 90 ? 8.127 -6.920 -4.547 1.00 91.06 90 TYR A N 1
ATOM 755 C CA . TYR A 1 90 ? 7.887 -7.209 -3.143 1.00 91.06 90 TYR A CA 1
ATOM 756 C C . TYR A 1 90 ? 8.746 -8.374 -2.658 1.00 91.06 90 TYR A C 1
ATOM 758 O O . TYR A 1 90 ? 8.922 -9.390 -3.326 1.00 91.06 90 TYR A O 1
ATOM 766 N N . ASN A 1 91 ? 9.279 -8.225 -1.452 1.00 90.62 91 ASN A N 1
ATOM 767 C CA . ASN A 1 91 ? 9.957 -9.285 -0.732 1.00 90.62 91 ASN A CA 1
ATOM 768 C C . ASN A 1 91 ? 9.369 -9.375 0.680 1.00 90.62 91 ASN A C 1
ATOM 770 O O . ASN A 1 91 ? 9.175 -8.356 1.335 1.00 90.62 91 ASN A O 1
ATOM 774 N N . SER A 1 92 ? 9.104 -10.581 1.174 1.00 85.00 92 SER A N 1
ATOM 775 C CA . SER A 1 92 ? 8.498 -10.768 2.497 1.00 85.00 92 SER A CA 1
ATOM 776 C C . SE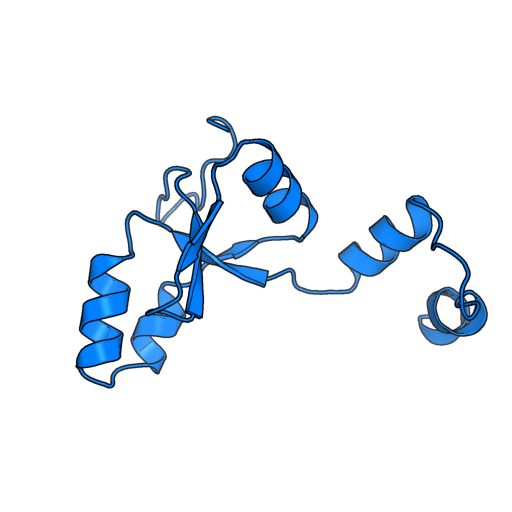R A 1 92 ? 9.410 -10.362 3.663 1.00 85.00 92 SER A C 1
ATOM 778 O O . SER A 1 92 ? 8.905 -9.999 4.722 1.00 85.00 92 SER A O 1
ATOM 780 N N . GLU A 1 93 ? 10.734 -10.381 3.484 1.00 86.19 93 GLU A N 1
ATOM 781 C CA . GLU A 1 93 ? 11.711 -9.959 4.498 1.00 86.19 93 GLU A CA 1
ATOM 782 C C . GLU A 1 93 ? 11.963 -8.444 4.472 1.00 86.19 93 GLU A C 1
ATOM 784 O O . GLU A 1 93 ? 12.121 -7.826 5.524 1.00 86.19 93 GLU A O 1
ATOM 789 N N . PHE A 1 94 ? 11.996 -7.835 3.279 1.00 83.06 94 PHE A N 1
ATOM 790 C CA . PHE A 1 94 ? 12.396 -6.429 3.095 1.00 83.06 94 PHE A CA 1
ATOM 791 C C . PHE A 1 94 ? 11.248 -5.476 2.713 1.00 83.06 94 PHE A C 1
ATOM 793 O O . PHE A 1 94 ? 11.422 -4.257 2.744 1.00 83.06 94 PHE A O 1
ATOM 800 N N . GLY A 1 95 ? 10.069 -6.005 2.388 1.00 86.38 95 GLY A N 1
ATOM 801 C CA . GLY A 1 95 ? 8.895 -5.256 1.945 1.00 86.38 95 GLY A CA 1
ATOM 802 C C . GLY A 1 95 ? 8.944 -4.843 0.470 1.00 86.38 95 GLY A C 1
ATOM 803 O O . GLY A 1 95 ? 9.575 -5.491 -0.365 1.00 86.38 95 GLY A O 1
ATOM 804 N N . LEU A 1 96 ? 8.235 -3.757 0.146 1.00 87.12 96 LEU A N 1
ATOM 805 C CA . LEU A 1 96 ? 8.225 -3.159 -1.191 1.00 87.12 96 LEU A CA 1
ATOM 806 C C . LEU A 1 96 ? 9.550 -2.440 -1.478 1.00 87.12 96 LEU A C 1
ATOM 808 O O . LEU A 1 96 ? 9.922 -1.500 -0.769 1.00 87.12 96 LEU A O 1
ATOM 812 N N . ASP A 1 97 ? 10.225 -2.836 -2.554 1.00 85.94 97 ASP A N 1
ATOM 813 C CA . ASP A 1 97 ? 11.449 -2.193 -3.026 1.00 85.94 97 ASP A CA 1
ATOM 814 C C . ASP A 1 97 ? 11.112 -0.955 -3.861 1.00 85.94 97 ASP A C 1
ATOM 816 O O . ASP A 1 97 ? 10.752 -1.055 -5.033 1.00 85.94 97 ASP A O 1
ATOM 820 N N . LEU A 1 98 ? 11.242 0.224 -3.251 1.00 78.88 98 LEU A N 1
ATOM 821 C CA . LEU A 1 98 ? 10.977 1.516 -3.892 1.00 78.88 98 LEU A CA 1
ATOM 822 C C . LEU A 1 98 ? 12.194 2.102 -4.622 1.00 78.88 98 LEU A C 1
ATOM 824 O O . LEU A 1 98 ? 12.083 3.172 -5.210 1.00 78.88 98 LEU A O 1
ATOM 828 N N . SER A 1 99 ? 13.361 1.446 -4.580 1.00 75.75 99 SER A N 1
ATOM 829 C CA . SER A 1 99 ? 14.567 1.934 -5.273 1.00 75.75 99 SER A CA 1
ATOM 830 C C . SER A 1 99 ? 14.507 1.749 -6.794 1.00 75.75 99 SER A C 1
ATOM 832 O O . SER A 1 99 ? 15.342 2.284 -7.522 1.00 75.75 99 SER A O 1
ATOM 834 N N . LYS A 1 100 ? 13.513 0.993 -7.267 1.00 65.06 100 LYS A N 1
ATOM 835 C CA . LYS A 1 100 ? 13.295 0.626 -8.672 1.00 65.06 100 LYS A CA 1
ATOM 836 C C . LYS A 1 100 ? 12.138 1.390 -9.327 1.00 65.06 100 LYS A C 1
ATOM 838 O O . LYS A 1 100 ? 11.638 0.953 -10.362 1.00 65.06 100 LYS A O 1
ATOM 843 N N . VAL A 1 101 ? 11.712 2.483 -8.695 1.00 68.50 101 VAL A N 1
ATOM 844 C CA . VAL A 1 101 ? 10.566 3.328 -9.063 1.00 68.50 101 VAL A CA 1
ATOM 845 C C . VAL A 1 101 ? 11.040 4.594 -9.763 1.00 68.50 101 VAL A C 1
ATOM 847 O O . VAL A 1 101 ? 12.024 5.196 -9.277 1.00 68.50 101 VAL A O 1
#

Sequence (101 aa):
EFETIVINTLRPFASADYDFQERFNKLFDGLDVLPADLHNDYYDLAEDGRFIEARQLLVPISWARFHILRNAGQIRWDNELQHYIVFSPYNSEFGLDLSKV

pLDDT: mean 83.49, std 13.71, range [54.31, 97.38]